Protein AF-A0A2T0LDL9-F1 (afdb_monomer_lite)

Sequence (45 aa):
MKMEMGNGRLRIVGKAWQVRARLRQLASHSLTLSELLNRWERGRR

Organism: NCBI:txid201975

InterPro domains:
  IPR025177 Cell division inhibitor MciZ [PF13072] (1-26)

Foldseek 3Di:
DDWDADPQDIDDDDDPVVVVVVVVVVVPDPDDSSRVNVVVVVVVD

Secondary structure (DSSP, 8-state):
-EEEEETTEEEEES-HHHHHHHHHHHHTSSS-HHHHHHHHHHTT-

pLDDT: mean 86.78, std 8.24, range [54.75, 97.56]

Structure (mmCIF, N/CA/C/O backbone):
data_AF-A0A2T0LDL9-F1
#
_entry.id   AF-A0A2T0LDL9-F1
#
loop_
_atom_site.group_PDB
_atom_site.id
_atom_site.type_symbol
_atom_site.label_atom_id
_atom_site.label_alt_id
_atom_site.label_comp_id
_atom_site.label_asym_id
_atom_site.label_entity_id
_atom_site.label_seq_id
_atom_site.pdbx_PDB_ins_code
_atom_site.Cartn_x
_atom_site.Cartn_y
_atom_site.Cartn_z
_atom_site.occupancy
_atom_site.B_iso_or_equiv
_atom_site.auth_seq_id
_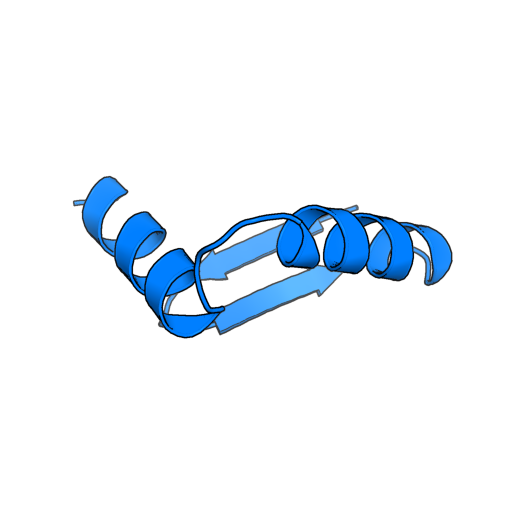atom_site.auth_comp_id
_atom_site.auth_asym_id
_atom_site.auth_atom_id
_atom_site.pdbx_PDB_model_num
ATOM 1 N N . MET A 1 1 ? 10.221 4.815 -7.188 1.00 84.69 1 MET A N 1
ATOM 2 C CA . MET A 1 1 ? 8.951 4.210 -6.733 1.00 84.69 1 MET A CA 1
ATOM 3 C C . MET A 1 1 ? 7.979 5.349 -6.491 1.00 84.69 1 MET A C 1
ATOM 5 O O . MET A 1 1 ? 8.346 6.274 -5.782 1.00 84.69 1 MET A O 1
ATOM 9 N N . LYS A 1 2 ? 6.798 5.316 -7.109 1.00 90.19 2 LYS A N 1
ATOM 10 C CA . LYS A 1 2 ? 5.764 6.348 -6.992 1.00 90.19 2 LYS A CA 1
ATOM 11 C C . LYS A 1 2 ? 4.566 5.766 -6.249 1.00 90.19 2 LYS A C 1
ATOM 13 O O . LYS A 1 2 ? 4.160 4.641 -6.534 1.00 90.19 2 LYS A O 1
ATOM 18 N N . MET A 1 3 ? 4.028 6.512 -5.297 1.00 89.38 3 MET A N 1
ATOM 19 C CA . MET A 1 3 ? 2.823 6.150 -4.561 1.00 89.38 3 MET A CA 1
ATOM 20 C C . MET A 1 3 ? 1.850 7.314 -4.684 1.00 89.38 3 MET A C 1
ATOM 22 O O . MET A 1 3 ? 2.178 8.434 -4.305 1.00 89.38 3 MET A O 1
ATOM 26 N N . GLU A 1 4 ? 0.687 7.051 -5.259 1.00 89.19 4 GLU A N 1
ATOM 27 C CA . GLU A 1 4 ? -0.376 8.029 -5.448 1.00 89.19 4 GLU A CA 1
ATOM 28 C C . GLU A 1 4 ? -1.585 7.571 -4.637 1.00 89.19 4 GLU A C 1
ATOM 30 O O . GLU A 1 4 ? -2.028 6.427 -4.748 1.00 89.19 4 GLU A O 1
ATOM 35 N N . MET A 1 5 ? -2.094 8.467 -3.798 1.00 83.38 5 MET A N 1
ATOM 36 C CA . MET A 1 5 ? -3.326 8.278 -3.039 1.00 83.38 5 MET A CA 1
ATOM 37 C C . MET A 1 5 ? -4.273 9.427 -3.361 1.00 83.38 5 MET A C 1
ATOM 39 O O . MET A 1 5 ? -3.900 10.598 -3.215 1.00 83.38 5 MET A O 1
ATOM 43 N N . GLY A 1 6 ? -5.479 9.082 -3.806 1.00 81.50 6 GLY A N 1
ATOM 44 C CA . GLY A 1 6 ? -6.544 10.033 -4.109 1.00 81.50 6 GLY A CA 1
ATOM 45 C C . GLY A 1 6 ? -7.787 9.352 -4.677 1.00 81.50 6 GLY A C 1
ATOM 46 O O . GLY A 1 6 ? -7.697 8.252 -5.225 1.00 81.50 6 GLY A O 1
ATOM 47 N N . ASN A 1 7 ? -8.939 10.014 -4.546 1.00 80.19 7 ASN A N 1
ATOM 48 C CA . ASN A 1 7 ? -10.244 9.547 -5.028 1.00 80.19 7 ASN A CA 1
ATOM 49 C C . ASN A 1 7 ? -10.586 8.126 -4.539 1.00 80.19 7 ASN A C 1
ATOM 51 O O . ASN A 1 7 ? -10.996 7.274 -5.330 1.00 80.19 7 ASN A O 1
ATOM 55 N N . GLY A 1 8 ? -10.318 7.834 -3.265 1.00 81.62 8 GLY A N 1
ATOM 56 C CA . GLY A 1 8 ? -10.531 6.519 -2.662 1.00 81.62 8 GLY A CA 1
ATOM 57 C C . GLY A 1 8 ? -9.657 5.405 -3.247 1.00 81.62 8 GLY A C 1
ATOM 58 O O . GLY A 1 8 ? -9.995 4.229 -3.125 1.00 81.62 8 GLY A O 1
ATOM 59 N N . ARG A 1 9 ? -8.549 5.736 -3.925 1.00 86.75 9 ARG A N 1
ATOM 60 C CA . ARG A 1 9 ? -7.661 4.760 -4.569 1.00 86.75 9 ARG A CA 1
ATOM 61 C C . ARG A 1 9 ? -6.214 4.927 -4.126 1.00 86.75 9 ARG A C 1
ATOM 63 O O . ARG A 1 9 ? -5.713 6.036 -3.953 1.00 86.75 9 ARG A O 1
ATOM 70 N N . LEU A 1 10 ? -5.535 3.788 -4.008 1.00 89.50 10 LEU A N 1
ATOM 71 C CA . LEU A 1 10 ? -4.093 3.678 -3.811 1.00 89.50 10 LEU A CA 1
ATOM 72 C C . LEU A 1 10 ? -3.464 3.087 -5.074 1.00 89.50 10 LEU A C 1
ATOM 74 O O . LEU A 1 10 ? -3.787 1.969 -5.470 1.00 89.50 10 LEU A O 1
ATOM 78 N N . ARG A 1 11 ? -2.523 3.813 -5.675 1.00 92.06 11 ARG A N 1
ATOM 79 C CA . ARG A 1 11 ? -1.699 3.339 -6.786 1.00 92.06 11 ARG A CA 1
ATOM 80 C C . ARG A 1 11 ? -0.231 3.322 -6.369 1.00 92.06 11 ARG A C 1
ATOM 82 O O . ARG A 1 11 ? 0.319 4.344 -5.972 1.00 92.06 11 ARG A O 1
ATOM 89 N N . ILE A 1 12 ? 0.419 2.164 -6.477 1.00 93.00 12 ILE A N 1
ATOM 90 C CA . ILE A 1 12 ? 1.857 2.006 -6.218 1.00 93.00 12 ILE A CA 1
ATOM 91 C C . ILE A 1 12 ? 2.526 1.564 -7.518 1.00 93.00 12 ILE A C 1
ATOM 93 O O . ILE A 1 12 ? 2.167 0.537 -8.084 1.00 93.00 12 ILE A O 1
ATOM 97 N N . VAL A 1 13 ? 3.504 2.334 -7.988 1.00 94.88 13 VAL A N 1
ATOM 98 C CA . VAL A 1 13 ? 4.236 2.079 -9.233 1.00 94.88 13 VAL A CA 1
ATOM 99 C C . VAL A 1 13 ? 5.729 1.965 -8.934 1.00 94.88 13 VAL A C 1
ATOM 101 O O . VAL A 1 13 ? 6.348 2.857 -8.346 1.00 94.88 13 VAL A O 1
ATOM 104 N N . GLY A 1 14 ? 6.341 0.857 -9.338 1.00 95.69 14 GLY A N 1
ATOM 105 C CA . GLY A 1 14 ? 7.763 0.597 -9.130 1.00 95.69 14 GLY A CA 1
ATOM 106 C C . GLY A 1 14 ? 8.140 -0.829 -9.504 1.00 95.69 14 GLY A C 1
ATOM 107 O O . GLY A 1 14 ? 7.324 -1.575 -10.042 1.00 95.69 14 GLY A O 1
ATOM 108 N N . LYS A 1 15 ? 9.377 -1.226 -9.191 1.00 97.56 15 LYS A N 1
ATOM 109 C CA . LYS A 1 15 ? 9.817 -2.617 -9.374 1.00 97.56 15 LYS A CA 1
ATOM 110 C C . LYS A 1 15 ? 8.993 -3.541 -8.468 1.00 97.56 15 LYS A C 1
ATOM 112 O O . LYS A 1 15 ? 8.653 -3.163 -7.348 1.00 97.56 15 LYS A O 1
ATOM 117 N N . ALA A 1 16 ? 8.729 -4.773 -8.904 1.00 96.12 16 ALA A N 1
ATOM 118 C CA . ALA A 1 16 ? 7.864 -5.711 -8.175 1.00 96.12 16 ALA A CA 1
ATOM 119 C C . ALA A 1 16 ? 8.292 -5.947 -6.711 1.00 96.12 16 ALA A C 1
ATOM 121 O O . ALA A 1 16 ? 7.454 -6.104 -5.824 1.00 96.12 16 ALA A O 1
ATOM 122 N N . TRP A 1 17 ? 9.598 -5.945 -6.429 1.00 96.25 17 TRP A N 1
ATOM 123 C CA . TRP A 1 17 ? 10.105 -6.065 -5.059 1.00 96.25 17 TRP A CA 1
ATOM 124 C C . TRP A 1 17 ? 9.804 -4.823 -4.204 1.00 96.25 17 TRP A C 1
ATOM 126 O O . TRP A 1 17 ? 9.467 -4.967 -3.033 1.00 96.25 17 TRP A O 1
ATOM 136 N N . GLN A 1 18 ? 9.839 -3.620 -4.788 1.00 96.06 18 GLN A N 1
ATOM 137 C CA . GLN A 1 18 ? 9.496 -2.366 -4.103 1.00 96.06 18 GLN A CA 1
ATOM 138 C C . GLN A 1 18 ? 8.008 -2.329 -3.757 1.00 96.06 18 GLN A C 1
ATOM 140 O O . GLN A 1 18 ? 7.638 -1.960 -2.645 1.00 96.06 18 GLN A O 1
ATOM 145 N N . VAL A 1 19 ? 7.159 -2.769 -4.693 1.00 95.06 19 VAL A N 1
ATOM 146 C CA . VAL A 1 19 ? 5.710 -2.870 -4.476 1.00 95.06 19 VAL A CA 1
ATOM 147 C C . VAL A 1 19 ? 5.415 -3.843 -3.335 1.00 95.06 19 VAL A C 1
ATOM 149 O O . VAL A 1 19 ? 4.713 -3.481 -2.393 1.00 95.06 19 VAL A O 1
ATOM 152 N N . ARG A 1 20 ? 6.014 -5.042 -3.355 1.00 94.75 20 ARG A N 1
ATOM 153 C CA . ARG A 1 20 ? 5.852 -6.030 -2.275 1.00 94.75 20 ARG A CA 1
ATOM 154 C C . ARG A 1 20 ? 6.325 -5.503 -0.922 1.00 94.75 20 ARG A C 1
ATOM 156 O O . ARG A 1 20 ? 5.610 -5.662 0.064 1.00 94.75 20 ARG A O 1
ATOM 163 N N . ALA A 1 21 ? 7.488 -4.855 -0.868 1.00 95.00 21 ALA A N 1
ATOM 164 C CA . ALA A 1 2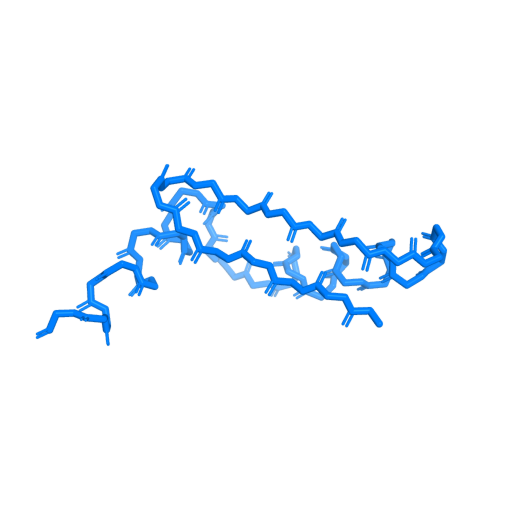1 ? 7.996 -4.258 0.365 1.00 95.00 21 ALA A CA 1
ATOM 165 C C . ALA A 1 21 ? 7.028 -3.202 0.922 1.00 95.00 21 ALA A C 1
ATOM 167 O O . ALA A 1 21 ? 6.746 -3.193 2.119 1.00 95.00 21 ALA A O 1
ATOM 168 N N . ARG A 1 22 ? 6.453 -2.358 0.056 1.00 91.75 22 ARG A N 1
ATOM 169 C CA . ARG A 1 22 ? 5.509 -1.325 0.489 1.00 91.75 22 ARG A CA 1
ATOM 170 C C . ARG A 1 22 ? 4.176 -1.890 0.956 1.00 91.75 22 ARG A C 1
ATOM 172 O O . ARG A 1 22 ? 3.651 -1.419 1.957 1.00 91.75 22 ARG A O 1
ATOM 179 N N . LEU A 1 23 ? 3.646 -2.901 0.270 1.00 90.38 23 LEU A N 1
ATOM 180 C CA . LEU A 1 23 ? 2.424 -3.579 0.704 1.00 90.38 23 LEU A CA 1
ATOM 181 C C . LEU A 1 23 ? 2.605 -4.225 2.081 1.00 90.38 23 LEU A C 1
ATOM 183 O O . LEU A 1 23 ? 1.721 -4.099 2.918 1.00 90.38 23 LEU A O 1
ATOM 187 N N . ARG A 1 24 ? 3.772 -4.825 2.361 1.00 93.00 24 ARG A N 1
ATOM 188 C CA . ARG A 1 24 ? 4.091 -5.348 3.702 1.00 93.00 24 ARG A CA 1
ATOM 189 C C . ARG A 1 24 ? 4.123 -4.253 4.768 1.00 93.00 24 ARG A C 1
ATOM 191 O O . ARG A 1 24 ? 3.559 -4.442 5.835 1.00 93.00 24 ARG A O 1
ATOM 198 N N . GLN A 1 25 ? 4.737 -3.106 4.473 1.00 90.00 25 GLN A N 1
ATOM 199 C CA . GLN A 1 25 ? 4.736 -1.957 5.389 1.00 90.00 25 GLN A CA 1
ATOM 200 C C . GLN A 1 25 ? 3.327 -1.403 5.632 1.00 90.00 25 GLN A C 1
ATOM 202 O O . GLN A 1 25 ? 3.024 -0.946 6.724 1.00 90.00 25 GLN A O 1
ATOM 207 N N . LEU A 1 26 ? 2.453 -1.411 4.625 1.00 87.12 26 LEU A N 1
ATOM 208 C CA . LEU A 1 26 ? 1.066 -0.980 4.807 1.00 87.12 26 LEU A CA 1
ATOM 209 C C . LEU A 1 26 ? 0.268 -1.999 5.626 1.00 87.12 26 LEU A C 1
ATOM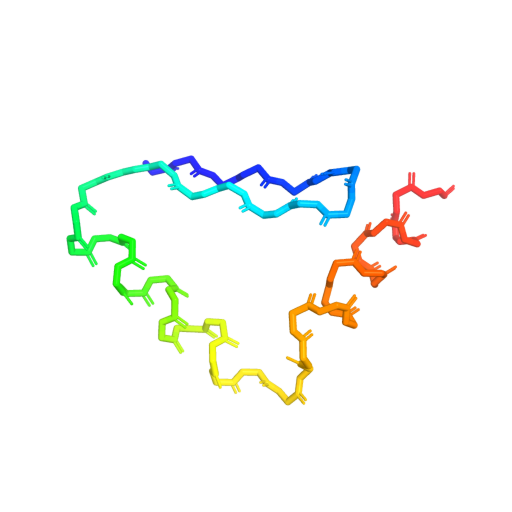 211 O O . LEU A 1 26 ? -0.488 -1.599 6.499 1.00 87.12 26 LEU A O 1
ATOM 215 N N . ALA A 1 27 ? 0.497 -3.294 5.408 1.00 88.25 27 ALA A N 1
ATOM 216 C CA . ALA A 1 27 ? -0.148 -4.365 6.162 1.00 88.25 27 ALA A CA 1
ATOM 217 C C . ALA A 1 27 ? 0.256 -4.407 7.646 1.00 88.25 27 ALA A C 1
ATOM 219 O O . ALA A 1 27 ? -0.470 -4.980 8.450 1.00 88.25 27 ALA A O 1
ATOM 220 N N . SER A 1 28 ? 1.388 -3.806 8.031 1.00 88.19 28 SER A N 1
ATOM 221 C CA . SER A 1 28 ? 1.767 -3.689 9.444 1.00 88.19 28 SER A CA 1
ATOM 222 C C . SER A 1 28 ? 1.005 -2.589 10.191 1.00 88.19 28 SER A C 1
ATOM 224 O O . SER A 1 28 ? 1.182 -2.447 11.397 1.00 88.19 28 SER A O 1
ATOM 226 N N . HIS A 1 29 ? 0.210 -1.770 9.496 1.00 83.69 29 HIS A N 1
ATOM 227 C CA . HIS A 1 29 ? -0.654 -0.783 10.135 1.00 83.69 29 HIS A CA 1
ATOM 228 C C . HIS A 1 29 ? -1.975 -1.440 10.545 1.00 83.69 29 HIS A C 1
A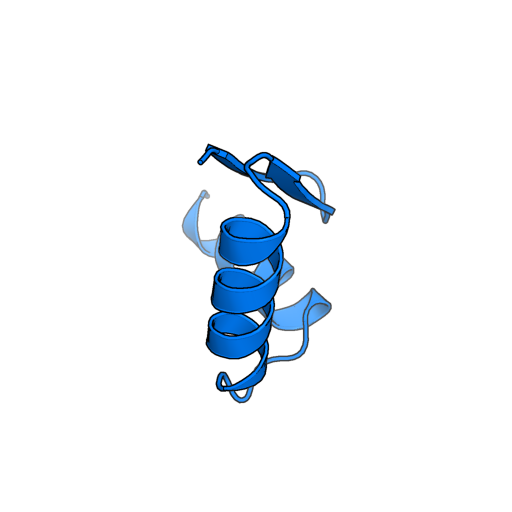TOM 230 O O . HIS A 1 29 ? -2.500 -2.290 9.836 1.00 83.69 29 HIS A O 1
ATOM 236 N N . SER A 1 30 ? -2.542 -1.002 11.669 1.00 84.94 30 SER A N 1
ATOM 237 C CA . SER A 1 30 ? -3.828 -1.501 12.179 1.00 84.94 30 SER A CA 1
ATOM 238 C C . SER A 1 30 ? -5.044 -1.044 11.367 1.00 84.94 30 SER A C 1
ATOM 240 O O . SER A 1 30 ? -6.139 -1.554 11.574 1.00 84.94 30 SER A O 1
ATOM 242 N N . LEU A 1 31 ? -4.863 -0.074 10.468 1.00 85.88 31 LEU A N 1
ATOM 243 C CA . LEU A 1 31 ? -5.931 0.476 9.643 1.0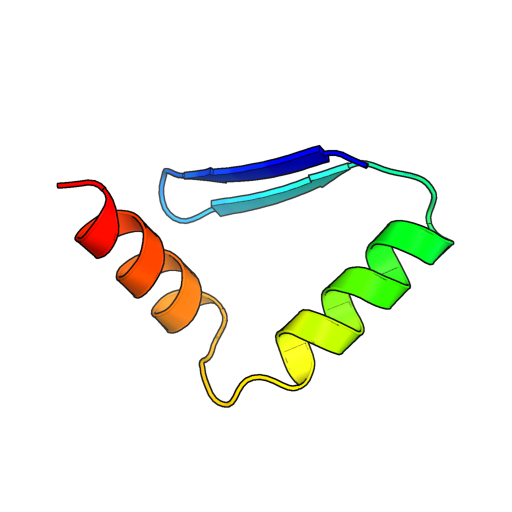0 85.88 31 LEU A CA 1
ATOM 244 C C . LEU A 1 31 ? -6.152 -0.391 8.407 1.00 85.88 31 LEU A C 1
ATOM 246 O O . LEU A 1 31 ? -5.213 -0.718 7.677 1.00 85.88 31 LEU A O 1
ATOM 250 N N . THR A 1 32 ? -7.416 -0.668 8.114 1.00 88.38 32 THR A N 1
ATOM 251 C CA . THR A 1 32 ? -7.829 -1.201 6.818 1.00 88.38 32 THR A CA 1
ATOM 252 C C . THR A 1 32 ? -7.474 -0.222 5.698 1.00 88.38 32 THR A C 1
ATOM 254 O O . THR A 1 32 ? -7.321 0.986 5.909 1.00 88.38 32 THR A O 1
ATOM 257 N N . LEU A 1 33 ? -7.376 -0.725 4.464 1.00 85.00 33 LEU A N 1
ATOM 258 C CA . LEU A 1 33 ? -7.095 0.113 3.294 1.00 85.00 33 LEU A CA 1
ATOM 259 C C . LEU A 1 33 ? -8.084 1.286 3.183 1.00 85.00 33 LEU A C 1
ATOM 261 O O . LEU A 1 33 ? -7.664 2.415 2.938 1.00 85.00 33 LEU A O 1
ATOM 265 N N . SER A 1 34 ? -9.374 1.031 3.407 1.00 84.62 34 SER A N 1
ATOM 266 C CA . SER A 1 34 ? -10.430 2.046 3.354 1.00 84.62 34 SER A CA 1
ATOM 267 C C . SER A 1 34 ? -10.254 3.121 4.428 1.00 84.62 34 SER A C 1
ATOM 269 O O . SER A 1 34 ? -10.379 4.308 4.138 1.00 84.62 34 SER A O 1
ATOM 271 N N . GLU A 1 35 ? -9.911 2.740 5.660 1.00 88.62 35 GLU A N 1
ATOM 272 C CA . GLU A 1 35 ? -9.640 3.700 6.737 1.00 88.62 35 GLU A CA 1
ATOM 273 C C . GLU A 1 35 ? -8.392 4.532 6.460 1.00 88.62 35 GLU A C 1
ATOM 275 O O . GLU A 1 35 ? -8.371 5.738 6.714 1.00 88.62 35 GLU A O 1
ATOM 280 N N . LEU A 1 36 ? -7.357 3.902 5.908 1.00 86.12 36 LEU A N 1
ATOM 281 C CA . LEU A 1 36 ? -6.105 4.560 5.572 1.00 86.12 36 LEU A CA 1
ATOM 282 C C . LEU A 1 36 ? -6.303 5.585 4.445 1.00 86.12 36 LEU A C 1
ATOM 284 O O . LEU A 1 36 ? -5.781 6.697 4.533 1.00 86.12 36 LEU A O 1
ATOM 288 N N . LEU A 1 37 ? -7.119 5.249 3.442 1.00 87.06 37 LEU A N 1
ATOM 289 C CA . LEU A 1 37 ? -7.539 6.165 2.379 1.00 87.06 37 LEU A CA 1
ATOM 290 C C . LEU A 1 37 ? -8.399 7.314 2.925 1.00 87.06 37 LEU A C 1
ATOM 292 O O . LEU A 1 37 ? -8.081 8.475 2.678 1.00 87.06 37 LEU A O 1
ATOM 296 N N . ASN A 1 38 ? -9.408 7.015 3.748 1.00 86.75 38 ASN A N 1
ATOM 297 C CA . ASN A 1 38 ? -10.271 8.023 4.375 1.00 86.75 38 ASN A CA 1
ATOM 298 C C . ASN A 1 38 ? -9.496 8.992 5.278 1.00 86.75 38 ASN A C 1
ATOM 300 O O . ASN A 1 38 ? -9.815 10.179 5.356 1.00 86.75 38 ASN A O 1
ATOM 304 N N . ARG A 1 39 ? -8.487 8.498 6.003 1.00 84.06 39 ARG A N 1
ATOM 305 C CA . ARG A 1 39 ? -7.608 9.328 6.837 1.00 84.06 39 ARG A CA 1
ATOM 306 C C . ARG A 1 39 ? -6.775 10.278 5.980 1.00 84.06 39 ARG A C 1
ATOM 308 O O . ARG A 1 39 ? -6.627 11.444 6.335 1.00 84.06 39 ARG A O 1
ATOM 315 N N . TRP A 1 40 ? -6.254 9.786 4.861 1.00 80.06 40 TRP A N 1
ATOM 316 C CA . TRP A 1 40 ? -5.467 10.582 3.922 1.00 80.06 40 TRP A CA 1
ATOM 317 C C . TRP A 1 40 ? -6.291 11.656 3.214 1.00 80.06 40 TRP A C 1
ATOM 319 O O . TRP A 1 40 ? -5.808 12.770 3.041 1.00 80.06 40 TRP A O 1
ATOM 329 N N . GLU A 1 41 ? -7.530 11.352 2.832 1.00 81.31 41 GLU A N 1
ATOM 330 C CA . GLU A 1 41 ? -8.432 12.339 2.230 1.00 81.31 41 GLU A CA 1
AT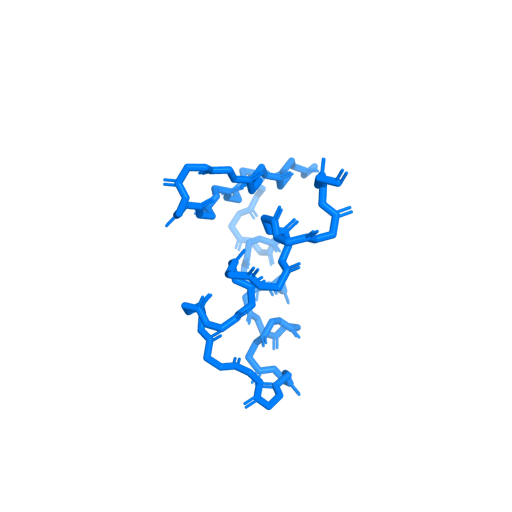OM 331 C C . GLU A 1 41 ? -8.846 13.421 3.228 1.00 81.31 41 GLU A C 1
ATOM 333 O O . GLU A 1 41 ? -8.878 14.598 2.876 1.00 81.31 41 GLU A O 1
ATOM 338 N N . ARG A 1 42 ? -9.091 13.044 4.490 1.00 77.94 42 ARG A N 1
ATOM 339 C CA . ARG A 1 42 ? -9.407 14.005 5.556 1.00 77.94 42 ARG A CA 1
ATOM 340 C C . ARG A 1 42 ? -8.245 14.928 5.903 1.00 77.94 42 ARG A C 1
ATOM 342 O O . ARG A 1 42 ? -8.492 16.094 6.156 1.00 77.94 42 ARG A O 1
ATOM 349 N N . GLY A 1 43 ? -7.005 14.440 5.890 1.00 71.56 43 GLY A N 1
ATOM 350 C CA . GLY A 1 43 ? -5.823 15.272 6.153 1.00 71.56 43 GLY A CA 1
ATOM 351 C C . GLY A 1 43 ? -5.439 16.222 5.011 1.00 71.56 43 GLY A C 1
ATOM 352 O O . GLY A 1 43 ? -4.475 16.966 5.149 1.00 71.56 43 GLY A O 1
ATOM 353 N N . ARG A 1 44 ? -6.142 16.160 3.872 1.00 62.66 44 ARG A N 1
ATOM 354 C CA . ARG A 1 44 ? -5.893 16.992 2.686 1.00 62.66 44 ARG A CA 1
ATOM 355 C C . ARG A 1 44 ? -6.894 18.144 2.525 1.00 62.66 44 ARG A C 1
ATOM 357 O O . ARG A 1 44 ? -6.713 18.940 1.607 1.00 62.66 44 ARG A O 1
ATOM 364 N N . ARG A 1 45 ? -7.945 18.181 3.352 1.00 54.75 45 ARG A N 1
ATOM 365 C CA . ARG A 1 45 ? -8.871 19.314 3.516 1.00 54.75 45 ARG A CA 1
ATOM 366 C C . ARG A 1 45 ? -8.385 20.205 4.647 1.00 54.75 45 ARG A C 1
ATOM 368 O O . ARG A 1 45 ? -8.620 21.422 4.526 1.00 54.75 45 ARG A O 1
#

Radius of gyration: 11.0 Å; chains: 1; bounding box: 21×25×22 Å